Protein AF-A0A9P1EZT2-F1 (afdb_monomer_lite)

Foldseek 3Di:
DDQDADPVQCVVQVPFDWDDPDPPDIDTDGDHDPVSVVVVVVVVVCCCPVPVVVVVVVVVVPDDDPDPDD

pLDDT: mean 87.62, std 12.0, range [40.09, 97.31]

Secondary structure (DSSP, 8-state):
------HHHHHHTTTPPEEE-SSS-EEE-----HHHHHHHHHHHHHHIIIIIHHHHHHHTTSPPPP----

Structure (mmCIF, N/CA/C/O back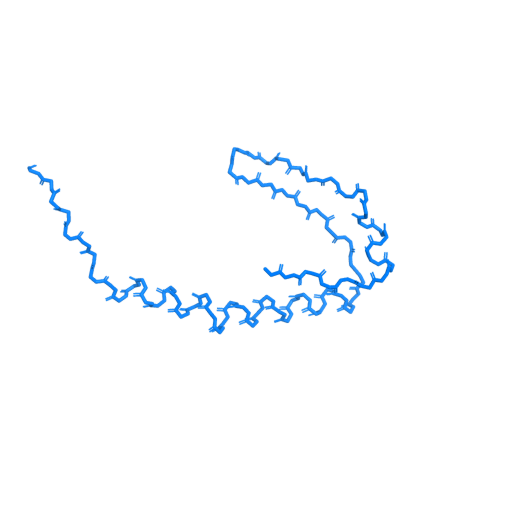bone):
data_AF-A0A9P1EZT2-F1
#
_entry.id   AF-A0A9P1EZT2-F1
#
l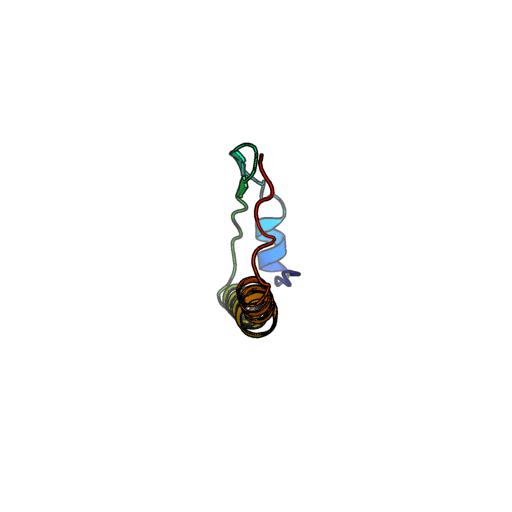oop_
_atom_site.group_PDB
_atom_site.id
_atom_site.type_symbol
_atom_site.label_atom_id
_atom_site.label_alt_id
_atom_site.label_comp_id
_atom_site.label_asym_id
_atom_site.label_entity_id
_atom_site.label_seq_id
_atom_site.pdbx_PDB_ins_code
_atom_site.Cartn_x
_atom_site.Cartn_y
_atom_site.Cartn_z
_atom_site.occupancy
_atom_site.B_iso_or_equiv
_atom_site.auth_seq_id
_atom_site.auth_comp_id
_atom_site.auth_asym_id
_atom_site.auth_atom_id
_atom_site.pdbx_PDB_model_num
ATOM 1 N N . MET A 1 1 ? 0.207 7.608 6.543 1.00 68.19 1 MET A N 1
ATOM 2 C CA . MET A 1 1 ? 0.748 6.239 6.347 1.00 68.19 1 MET A CA 1
ATOM 3 C C . MET A 1 1 ? 1.843 6.346 5.303 1.00 68.19 1 MET A C 1
ATOM 5 O O . MET A 1 1 ? 1.581 6.955 4.280 1.00 68.19 1 MET A O 1
ATOM 9 N N . VAL A 1 2 ? 3.044 5.828 5.559 1.00 80.94 2 VAL A N 1
ATOM 10 C CA . VAL A 1 2 ? 4.174 5.931 4.615 1.00 80.94 2 VAL A CA 1
ATOM 11 C C . VAL A 1 2 ? 4.305 4.626 3.829 1.00 80.94 2 VAL A C 1
ATOM 13 O O . VAL A 1 2 ? 4.322 3.551 4.429 1.00 80.94 2 VAL A O 1
ATOM 16 N N . TRP A 1 3 ? 4.389 4.704 2.498 1.00 83.56 3 TRP A N 1
ATOM 17 C CA . TRP A 1 3 ? 4.528 3.537 1.622 1.00 83.56 3 TRP A CA 1
ATOM 18 C C . TRP A 1 3 ? 5.997 3.236 1.323 1.00 83.56 3 TRP A C 1
ATOM 20 O O . TRP A 1 3 ? 6.627 3.866 0.476 1.00 83.56 3 TRP A O 1
ATOM 30 N N . ASN A 1 4 ? 6.539 2.226 2.001 1.00 85.94 4 ASN A N 1
ATOM 31 C CA . ASN A 1 4 ? 7.890 1.739 1.737 1.00 85.94 4 ASN A CA 1
ATOM 32 C C . ASN A 1 4 ? 7.861 0.693 0.618 1.00 85.94 4 ASN A C 1
ATOM 34 O O . ASN A 1 4 ? 7.587 -0.484 0.855 1.00 85.94 4 ASN A O 1
ATOM 38 N N . LEU A 1 5 ? 8.121 1.147 -0.608 1.00 92.25 5 LEU A N 1
ATOM 39 C CA . LEU A 1 5 ? 8.271 0.298 -1.789 1.00 92.25 5 LEU A CA 1
ATOM 40 C C . LEU A 1 5 ? 9.740 -0.091 -1.997 1.00 92.25 5 LEU A C 1
ATOM 42 O O . LEU A 1 5 ? 10.635 0.726 -1.752 1.00 92.25 5 LEU A O 1
ATOM 46 N N . CYS A 1 6 ? 9.982 -1.301 -2.513 1.00 95.44 6 CYS A N 1
ATOM 47 C CA . CYS A 1 6 ? 11.303 -1.687 -3.011 1.00 95.44 6 CYS A CA 1
ATOM 48 C C . CYS A 1 6 ? 11.725 -0.796 -4.190 1.00 95.44 6 CYS A C 1
ATOM 50 O O . CYS A 1 6 ? 10.885 -0.152 -4.826 1.00 95.44 6 CYS A O 1
ATOM 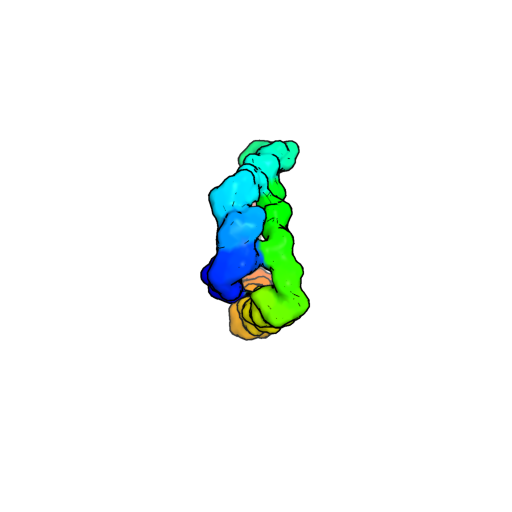52 N N . THR A 1 7 ? 13.021 -0.781 -4.503 1.00 95.94 7 THR A N 1
ATOM 53 C CA . THR A 1 7 ? 13.601 0.072 -5.552 1.00 95.94 7 THR A CA 1
ATOM 54 C C . THR A 1 7 ? 12.899 -0.095 -6.900 1.00 95.94 7 THR A C 1
ATOM 56 O O . THR A 1 7 ? 12.558 0.904 -7.532 1.00 95.94 7 THR A O 1
ATOM 59 N N . ASP A 1 8 ? 12.584 -1.329 -7.304 1.00 95.88 8 ASP A N 1
ATOM 60 C CA . ASP A 1 8 ? 11.912 -1.593 -8.582 1.00 95.88 8 ASP A CA 1
ATOM 61 C C . ASP A 1 8 ? 10.493 -1.034 -8.622 1.00 95.88 8 ASP A C 1
ATOM 63 O O . ASP A 1 8 ? 10.123 -0.329 -9.560 1.00 95.88 8 ASP A O 1
ATOM 67 N N . CYS A 1 9 ? 9.704 -1.290 -7.575 1.00 94.75 9 CYS A N 1
ATOM 68 C CA . CYS A 1 9 ? 8.349 -0.754 -7.478 1.00 94.75 9 CYS A CA 1
ATOM 69 C C . CYS A 1 9 ? 8.376 0.775 -7.404 1.00 94.75 9 CYS A C 1
ATOM 71 O O . CYS A 1 9 ? 7.562 1.434 -8.038 1.00 94.75 9 CYS A O 1
ATOM 73 N N . ARG A 1 10 ? 9.335 1.369 -6.688 1.00 93.31 10 ARG A N 1
ATOM 74 C CA . ARG A 1 10 ? 9.494 2.826 -6.644 1.00 93.31 10 ARG A CA 1
ATOM 75 C C . ARG A 1 10 ? 9.804 3.397 -8.029 1.00 93.31 10 ARG A C 1
ATOM 77 O O . ARG A 1 10 ? 9.193 4.382 -8.425 1.00 93.31 10 ARG A O 1
ATOM 84 N N . ARG A 1 11 ? 10.707 2.760 -8.781 1.00 94.00 11 ARG A N 1
ATOM 85 C CA . ARG A 1 11 ? 11.067 3.174 -10.144 1.00 94.00 11 ARG A CA 1
ATOM 86 C C . ARG A 1 11 ? 9.871 3.107 -11.094 1.00 94.00 11 ARG A C 1
ATOM 88 O O . ARG A 1 11 ? 9.658 4.055 -11.840 1.00 94.00 11 ARG A O 1
ATOM 95 N N . LEU A 1 12 ? 9.076 2.035 -11.029 1.00 93.25 12 LEU A N 1
ATOM 96 C CA . LEU A 1 12 ? 7.894 1.843 -11.882 1.00 93.25 12 LEU A CA 1
ATOM 97 C C . LEU A 1 12 ? 6.804 2.902 -11.683 1.00 93.25 12 LEU A C 1
ATOM 99 O O . LEU A 1 12 ? 6.040 3.153 -12.607 1.00 93.25 12 LEU A O 1
ATOM 103 N N . ASN A 1 13 ? 6.728 3.503 -10.496 1.00 92.44 13 ASN A N 1
ATOM 104 C CA . ASN A 1 13 ? 5.694 4.483 -10.156 1.00 92.44 13 ASN A CA 1
ATOM 105 C C . ASN A 1 13 ? 6.222 5.918 -10.086 1.00 92.44 13 ASN A C 1
ATOM 107 O O . ASN A 1 13 ? 5.485 6.815 -9.698 1.00 92.44 13 ASN A O 1
ATOM 111 N N . ARG A 1 14 ? 7.490 6.158 -10.448 1.00 88.69 14 ARG A N 1
ATOM 112 C CA . ARG A 1 14 ? 8.106 7.489 -10.343 1.00 88.69 14 ARG A CA 1
ATOM 113 C C . ARG A 1 14 ? 7.393 8.543 -11.195 1.00 88.69 14 ARG A C 1
ATOM 115 O O . ARG A 1 14 ? 7.375 9.702 -10.808 1.00 88.69 14 ARG A O 1
ATOM 122 N N . ALA A 1 15 ? 6.845 8.128 -12.333 1.00 85.75 15 ALA A N 1
ATOM 123 C CA . ALA A 1 15 ? 6.080 8.970 -13.250 1.00 85.75 15 ALA A CA 1
ATOM 124 C C . ALA A 1 15 ? 4.562 8.730 -13.139 1.00 85.75 15 ALA A C 1
ATOM 126 O O . ALA A 1 15 ? 3.828 9.055 -14.061 1.00 85.75 15 ALA A O 1
ATOM 127 N N . GLY A 1 16 ? 4.095 8.081 -12.065 1.00 81.56 16 GLY A N 1
ATOM 128 C CA . GLY A 1 16 ? 2.664 7.898 -11.848 1.00 81.56 16 GLY A CA 1
ATOM 129 C C . GLY A 1 16 ? 2.021 9.240 -11.521 1.00 81.56 16 GLY A C 1
ATOM 130 O O . GLY A 1 16 ? 2.367 9.843 -10.507 1.00 81.56 16 GLY A O 1
ATOM 131 N N . GLU A 1 17 ? 1.117 9.695 -12.379 1.00 83.38 17 GLU A N 1
ATOM 132 C CA . GLU A 1 17 ? 0.329 10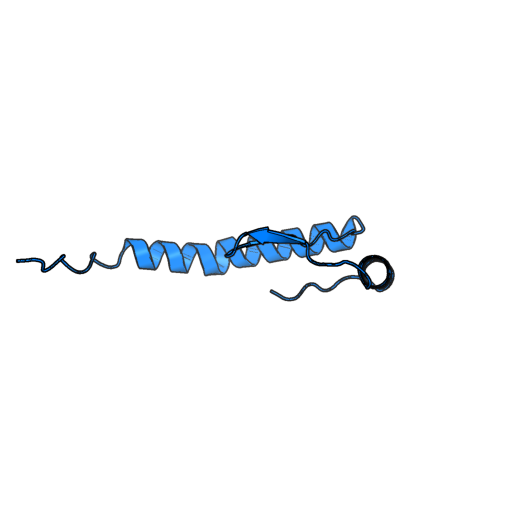.906 -12.161 1.00 83.38 17 GLU A CA 1
ATOM 133 C C . GLU A 1 17 ? -0.916 10.583 -11.327 1.00 83.38 17 GLU A C 1
ATOM 135 O O . GLU A 1 17 ? -1.432 9.461 -11.361 1.00 83.38 17 GLU A O 1
ATOM 140 N N . ALA A 1 18 ? -1.356 11.559 -10.531 1.00 90.19 18 ALA A N 1
ATOM 141 C CA . ALA A 1 18 ? -2.628 11.483 -9.832 1.00 90.19 18 ALA A CA 1
ATOM 142 C C . ALA A 1 18 ? -3.729 11.987 -10.769 1.00 90.19 18 ALA A C 1
ATOM 144 O O . ALA A 1 18 ? -3.615 13.073 -11.335 1.00 90.19 18 ALA A O 1
ATOM 145 N N . GLU A 1 19 ? -4.786 11.200 -10.922 1.00 93.12 19 GLU A N 1
ATOM 146 C CA . GLU A 1 19 ? -5.974 11.589 -11.674 1.00 93.12 19 GLU A CA 1
ATOM 147 C C . GLU A 1 19 ? -6.959 12.247 -10.701 1.00 93.12 19 GLU A C 1
ATOM 149 O O . GLU A 1 19 ? -7.317 11.659 -9.678 1.00 93.12 19 GLU A O 1
ATOM 154 N N . VAL A 1 20 ? -7.378 13.480 -10.990 1.00 93.00 20 VAL A N 1
ATOM 155 C CA . VAL A 1 20 ? -8.425 14.157 -10.212 1.00 93.00 20 VAL A CA 1
ATOM 156 C C . VAL A 1 20 ? -9.763 13.537 -10.600 1.00 93.00 20 VAL A C 1
ATOM 158 O O . VAL A 1 20 ? -10.109 13.527 -11.781 1.00 93.00 20 VAL A O 1
ATOM 161 N N . LEU A 1 21 ? -10.487 12.989 -9.624 1.00 92.50 21 LEU A N 1
ATOM 162 C CA . LEU A 1 21 ? -11.808 12.405 -9.859 1.00 92.50 21 LEU A CA 1
ATOM 163 C C . LEU A 1 21 ? -12.900 13.475 -9.742 1.00 92.50 21 LEU A C 1
ATOM 165 O O . LEU A 1 21 ? -13.784 13.537 -10.593 1.00 92.50 21 LEU A O 1
ATOM 169 N N . ASP A 1 22 ? -12.807 14.327 -8.721 1.00 93.50 22 ASP A N 1
ATOM 170 C CA . ASP A 1 22 ? -13.682 15.475 -8.465 1.00 93.50 22 ASP A CA 1
ATOM 171 C C . ASP A 1 22 ? -12.983 16.479 -7.520 1.00 93.50 22 ASP A C 1
ATOM 173 O O . ASP A 1 22 ? -11.774 16.386 -7.289 1.00 93.50 22 ASP A O 1
ATOM 177 N N . ASP A 1 23 ? -13.729 17.449 -6.983 1.00 91.88 23 ASP A N 1
ATOM 178 C CA . ASP A 1 23 ? -13.201 18.497 -6.097 1.00 91.88 23 ASP A CA 1
ATOM 179 C C . ASP A 1 23 ? -12.682 17.966 -4.743 1.00 91.88 23 ASP A C 1
ATOM 181 O O . ASP A 1 23 ? -11.936 18.663 -4.051 1.00 91.88 23 ASP A O 1
ATOM 185 N N . GLU A 1 24 ? -13.057 16.746 -4.347 1.00 94.38 24 GLU A N 1
ATOM 186 C CA . GLU A 1 24 ? -12.714 16.149 -3.052 1.00 94.38 24 GLU A CA 1
ATOM 187 C C . GLU A 1 24 ? -11.732 14.967 -3.188 1.00 94.38 24 GLU A C 1
ATOM 189 O O . GLU A 1 24 ? -10.913 14.727 -2.291 1.00 94.38 24 GLU A O 1
ATOM 194 N N . TYR A 1 25 ? -11.758 14.242 -4.310 1.00 93.12 25 TYR A N 1
ATOM 195 C CA . TYR A 1 25 ? -11.059 12.970 -4.474 1.00 93.12 25 TYR A CA 1
ATOM 196 C C . TYR A 1 25 ? -10.055 12.953 -5.635 1.00 93.12 25 TYR A C 1
ATOM 198 O O . TYR A 1 25 ? -10.278 13.450 -6.737 1.00 93.12 25 TYR A O 1
ATOM 206 N N . GLN A 1 26 ? -8.940 12.260 -5.393 1.00 94.44 26 GLN A N 1
ATOM 207 C CA . GLN A 1 26 ? -7.911 11.951 -6.386 1.00 94.44 26 GLN A CA 1
ATOM 208 C C . GLN A 1 26 ? -7.564 10.459 -6.351 1.00 94.44 26 GLN A C 1
ATOM 210 O O . GLN A 1 26 ? -7.514 9.841 -5.281 1.00 94.44 26 GLN A O 1
ATOM 215 N N . GLU A 1 27 ? -7.280 9.883 -7.515 1.00 93.62 27 GLU A N 1
ATOM 216 C CA . GLU A 1 27 ? -6.839 8.502 -7.679 1.00 93.62 27 GLU A CA 1
ATOM 217 C C . GLU A 1 27 ? -5.349 8.442 -8.034 1.00 93.62 27 GLU A C 1
ATOM 219 O O . GLU A 1 27 ? -4.861 9.157 -8.904 1.00 93.62 27 GLU A O 1
ATOM 224 N N . LEU A 1 28 ? -4.614 7.534 -7.383 1.00 91.25 28 LEU A N 1
ATOM 225 C CA . LEU A 1 28 ? -3.225 7.227 -7.720 1.00 91.25 28 LEU A CA 1
ATOM 226 C C . LEU A 1 28 ? -3.055 5.721 -7.933 1.00 91.25 28 LEU A C 1
ATOM 228 O O . LEU A 1 28 ? -3.180 4.919 -7.001 1.00 91.25 28 LEU A O 1
ATOM 232 N N . ARG A 1 29 ? -2.713 5.324 -9.162 1.00 90.56 29 ARG A N 1
ATOM 233 C CA . ARG A 1 29 ? -2.522 3.916 -9.534 1.00 90.56 29 ARG A CA 1
ATOM 234 C C . ARG A 1 29 ? -1.084 3.474 -9.304 1.00 90.56 29 ARG A C 1
ATOM 236 O O . ARG A 1 29 ? -0.188 3.825 -10.064 1.00 90.56 29 ARG A O 1
ATOM 243 N N . ILE A 1 30 ? -0.867 2.638 -8.286 1.00 91.25 30 ILE A N 1
ATOM 244 C CA . ILE A 1 30 ? 0.469 2.123 -7.955 1.00 91.25 30 ILE A CA 1
ATOM 245 C C . ILE A 1 30 ? 0.640 0.656 -8.352 1.00 91.25 30 ILE A C 1
ATOM 247 O O . ILE A 1 30 ? -0.035 -0.242 -7.845 1.00 91.25 30 ILE A O 1
ATOM 25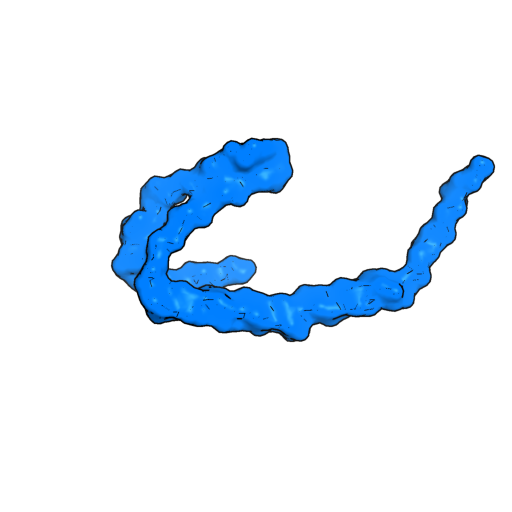1 N N . LYS A 1 31 ? 1.635 0.391 -9.201 1.00 92.44 31 LYS A N 1
ATOM 252 C CA . LYS A 1 31 ? 2.093 -0.952 -9.576 1.00 92.44 31 LYS A CA 1
ATOM 253 C C . LYS A 1 31 ? 3.028 -1.514 -8.508 1.00 92.44 31 LYS A C 1
ATOM 255 O O . LYS A 1 31 ? 4.066 -0.929 -8.211 1.00 92.44 31 LYS A O 1
ATOM 260 N N . MET A 1 32 ? 2.697 -2.671 -7.940 1.00 94.56 32 MET A N 1
ATOM 261 C CA . MET A 1 32 ? 3.473 -3.275 -6.851 1.00 94.56 32 MET A CA 1
ATOM 262 C C . MET A 1 32 ? 3.757 -4.752 -7.095 1.00 94.56 32 MET A C 1
ATOM 264 O O . MET A 1 32 ? 2.890 -5.498 -7.551 1.00 94.56 32 MET A O 1
ATOM 268 N N . CYS A 1 33 ? 4.943 -5.201 -6.684 1.00 96.44 33 CYS A N 1
ATOM 269 C CA . CYS A 1 33 ? 5.232 -6.621 -6.551 1.00 96.44 33 CYS A CA 1
ATOM 270 C C . CYS A 1 33 ? 4.419 -7.235 -5.398 1.00 96.44 33 CYS A C 1
ATOM 272 O O . CYS A 1 33 ? 3.897 -6.538 -4.518 1.00 96.44 33 CYS A O 1
ATOM 274 N N . ARG A 1 34 ? 4.355 -8.570 -5.360 1.00 97.31 34 ARG A N 1
ATOM 275 C CA . ARG A 1 34 ? 3.597 -9.318 -4.343 1.00 97.31 34 ARG A CA 1
ATOM 276 C C . ARG A 1 34 ? 4.014 -8.968 -2.908 1.00 97.31 34 ARG A C 1
ATOM 278 O O . ARG A 1 34 ? 3.152 -8.889 -2.035 1.00 97.31 34 ARG A O 1
ATOM 285 N N . ILE A 1 35 ? 5.306 -8.722 -2.679 1.00 96.00 35 ILE A N 1
ATOM 286 C CA . ILE A 1 35 ? 5.868 -8.409 -1.357 1.00 96.00 35 ILE A CA 1
ATOM 287 C C . ILE A 1 35 ? 5.428 -7.014 -0.893 1.00 96.00 35 ILE A C 1
ATOM 289 O O . ILE A 1 35 ? 4.813 -6.894 0.166 1.00 96.00 35 ILE A O 1
ATOM 293 N N . CYS A 1 36 ? 5.661 -5.973 -1.704 1.00 95.69 36 CYS A N 1
ATOM 294 C CA . CYS A 1 36 ? 5.277 -4.596 -1.362 1.00 95.69 36 CYS A CA 1
ATOM 295 C C . CYS A 1 36 ? 3.764 -4.474 -1.134 1.00 95.69 36 CYS A C 1
ATOM 297 O O . CYS A 1 36 ? 3.328 -3.864 -0.157 1.00 95.69 36 CYS A O 1
ATOM 299 N N . ARG A 1 37 ? 2.965 -5.136 -1.984 1.00 94.94 37 ARG A N 1
ATOM 300 C CA . ARG A 1 37 ? 1.506 -5.199 -1.835 1.00 94.94 37 ARG A CA 1
ATOM 301 C C . ARG A 1 37 ? 1.094 -5.833 -0.505 1.00 94.94 37 ARG A C 1
ATOM 303 O O . ARG A 1 37 ? 0.239 -5.297 0.194 1.00 94.94 37 ARG A O 1
ATOM 310 N N . SER A 1 38 ? 1.706 -6.961 -0.139 1.00 95.50 38 SER A N 1
ATOM 311 C CA . SER A 1 38 ? 1.430 -7.641 1.132 1.00 95.50 38 SER A CA 1
ATOM 312 C C . SER A 1 38 ? 1.767 -6.755 2.335 1.00 95.50 38 SER A C 1
ATOM 314 O O . SER A 1 38 ? 0.979 -6.662 3.275 1.00 95.50 38 SER A O 1
ATOM 316 N N . HIS A 1 39 ? 2.905 -6.062 2.286 1.00 94.62 39 HIS A N 1
ATOM 317 C CA . HIS A 1 39 ? 3.346 -5.171 3.355 1.00 94.62 39 HIS A CA 1
ATOM 318 C C . HIS A 1 39 ? 2.392 -3.982 3.553 1.00 94.62 39 HIS A C 1
ATOM 320 O O . HIS A 1 39 ? 1.962 -3.716 4.676 1.00 94.62 39 HIS A O 1
ATOM 326 N N . ILE A 1 40 ? 1.976 -3.321 2.467 1.00 93.69 40 ILE A N 1
ATOM 327 C CA . ILE A 1 40 ? 0.996 -2.226 2.533 1.00 93.69 40 ILE A CA 1
ATOM 328 C C . ILE A 1 40 ? -0.343 -2.718 3.085 1.00 93.69 40 ILE A C 1
ATOM 330 O O . ILE A 1 40 ? -0.913 -2.077 3.967 1.00 93.69 40 ILE A O 1
ATOM 334 N N . ASN A 1 41 ? -0.829 -3.877 2.636 1.00 93.56 41 ASN A N 1
ATOM 335 C CA . ASN A 1 41 ? -2.072 -4.447 3.157 1.00 93.56 41 ASN A CA 1
ATOM 336 C C . ASN A 1 41 ? -1.987 -4.732 4.662 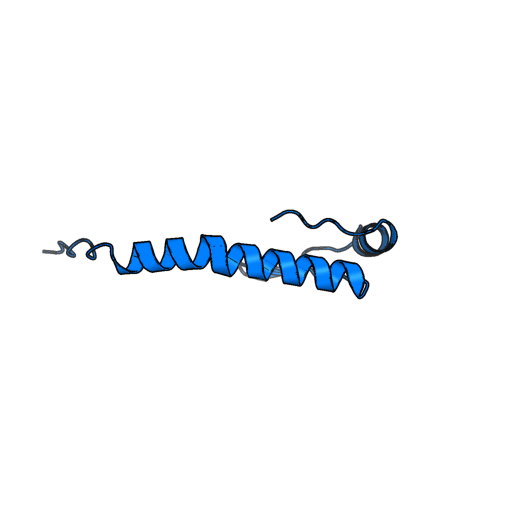1.00 93.56 41 ASN A C 1
ATOM 338 O O . ASN A 1 41 ? -2.932 -4.447 5.400 1.00 93.56 41 ASN A O 1
ATOM 342 N N . HIS A 1 42 ? -0.852 -5.244 5.139 1.00 93.94 42 HIS A N 1
ATOM 343 C CA . HIS A 1 42 ? -0.626 -5.471 6.563 1.00 93.94 42 HIS A CA 1
ATOM 344 C C . HIS A 1 42 ? -0.645 -4.161 7.365 1.00 93.94 42 HIS A C 1
ATOM 346 O O . HIS A 1 42 ? -1.375 -4.050 8.351 1.00 93.94 42 HIS A O 1
ATOM 352 N N . GLN A 1 43 ? 0.078 -3.137 6.904 1.00 92.94 43 GLN A N 1
ATOM 353 C CA . GLN A 1 43 ? 0.088 -1.825 7.547 1.00 92.94 43 GLN A CA 1
ATOM 354 C C . GLN A 1 43 ? -1.305 -1.165 7.555 1.00 92.94 43 GLN A C 1
ATOM 356 O O . GLN A 1 43 ? -1.686 -0.579 8.569 1.00 92.94 43 GLN A O 1
ATOM 361 N N . ARG A 1 44 ? -2.094 -1.287 6.472 1.00 92.56 44 ARG A N 1
ATOM 362 C CA . ARG A 1 44 ? -3.478 -0.768 6.410 1.00 92.56 44 ARG A CA 1
ATOM 363 C C . ARG A 1 44 ? -4.360 -1.421 7.465 1.00 92.56 44 ARG A C 1
ATOM 365 O O . ARG A 1 44 ? -5.067 -0.720 8.182 1.00 92.56 44 ARG A O 1
ATOM 372 N N . ARG A 1 45 ? -4.282 -2.750 7.595 1.00 93.94 45 ARG A N 1
ATOM 373 C CA . ARG A 1 45 ? -5.026 -3.491 8.624 1.00 93.94 45 ARG A CA 1
ATOM 374 C C . ARG A 1 45 ? -4.624 -3.044 10.025 1.00 93.94 45 ARG A C 1
ATOM 376 O O . ARG A 1 45 ? -5.500 -2.792 10.842 1.00 93.94 45 ARG A O 1
ATOM 383 N N . ILE A 1 46 ? -3.325 -2.898 10.296 1.00 93.75 46 ILE A N 1
ATOM 384 C CA . ILE A 1 46 ? -2.852 -2.405 11.596 1.00 93.75 46 ILE A CA 1
ATOM 385 C C . ILE A 1 46 ? -3.406 -1.010 11.883 1.00 93.75 46 ILE A C 1
ATOM 387 O O . ILE A 1 46 ? -3.973 -0.814 12.955 1.00 93.75 46 ILE A O 1
ATOM 391 N N . LYS A 1 47 ? -3.271 -0.063 10.943 1.00 92.75 47 LYS A N 1
ATOM 392 C CA . LYS A 1 47 ? -3.788 1.303 11.108 1.00 92.75 47 LYS A CA 1
ATOM 393 C C . LYS A 1 47 ? -5.278 1.279 11.451 1.00 92.75 47 LYS A C 1
ATOM 395 O O . LYS A 1 47 ? -5.686 1.862 12.452 1.00 92.75 47 LYS A O 1
ATOM 400 N N . TYR A 1 48 ? -6.057 0.547 10.658 1.00 93.56 48 TYR A N 1
ATOM 401 C CA . TYR A 1 48 ? -7.498 0.470 10.831 1.00 93.56 48 TYR A CA 1
ATOM 402 C C . TYR A 1 48 ? -7.882 -0.098 12.202 1.00 93.56 48 TYR A C 1
ATOM 404 O O . TYR A 1 48 ? -8.539 0.570 12.996 1.00 93.56 48 TYR A O 1
ATOM 412 N N . PHE A 1 49 ? -7.425 -1.311 12.523 1.00 93.69 49 PHE A N 1
ATOM 413 C CA . PHE A 1 49 ? -7.876 -2.009 13.727 1.00 93.69 49 PHE A CA 1
ATOM 414 C C . PHE A 1 49 ? -7.304 -1.433 15.021 1.00 93.69 49 PHE A C 1
ATOM 416 O O . PHE A 1 49 ? -7.970 -1.499 16.052 1.00 93.69 49 PHE A O 1
ATOM 423 N N . LYS A 1 50 ? -6.081 -0.889 14.995 1.00 92.12 50 LYS A N 1
ATOM 424 C CA . LYS A 1 50 ? -5.436 -0.372 16.209 1.00 92.12 50 LYS A CA 1
ATOM 425 C C . LYS A 1 50 ? -5.720 1.099 16.483 1.00 92.12 50 LYS A C 1
ATOM 427 O O . LYS A 1 50 ? -5.580 1.504 17.629 1.00 92.12 50 LYS A O 1
ATOM 432 N N . PHE A 1 51 ? -6.091 1.886 15.475 1.00 91.88 51 PHE A N 1
ATOM 433 C CA . PHE A 1 51 ? -6.258 3.330 15.636 1.00 91.88 51 PHE A CA 1
ATOM 434 C C . PHE A 1 51 ? -7.631 3.786 15.156 1.00 91.88 51 PHE A C 1
ATOM 436 O O . PHE A 1 51 ? -8.425 4.255 15.968 1.00 91.88 51 PHE A O 1
ATOM 443 N N . ASP A 1 52 ? -7.942 3.591 13.873 1.00 92.44 52 ASP A N 1
ATOM 444 C CA . ASP A 1 52 ? -9.142 4.184 13.264 1.00 92.44 52 ASP A CA 1
ATOM 445 C C . ASP A 1 52 ? -10.432 3.676 13.934 1.00 92.44 52 ASP A C 1
ATOM 447 O O . ASP A 1 52 ? -11.296 4.467 14.304 1.00 92.44 52 ASP A O 1
ATOM 451 N N . VAL A 1 53 ? -10.527 2.368 14.200 1.00 94.25 53 VAL A N 1
ATOM 452 C CA . VAL A 1 53 ? -11.683 1.768 14.890 1.00 94.25 53 VAL A CA 1
ATOM 453 C C . VAL A 1 53 ? -11.876 2.332 16.299 1.00 94.25 53 VAL A C 1
ATOM 455 O O . VAL A 1 53 ? -13.009 2.470 16.758 1.00 94.25 53 VAL A O 1
ATOM 458 N N . LEU A 1 54 ? -10.795 2.643 17.017 1.00 91.88 54 LEU A N 1
ATOM 459 C CA . LEU A 1 54 ? -10.896 3.185 18.374 1.00 91.88 54 LEU A CA 1
ATOM 460 C C . LEU A 1 54 ? -11.380 4.634 18.366 1.00 91.88 54 LEU A C 1
ATOM 462 O O . LEU A 1 54 ? -12.178 5.009 19.224 1.00 91.88 54 LEU A O 1
ATOM 466 N N . VAL A 1 55 ? -10.921 5.427 17.395 1.00 91.25 55 VAL A N 1
ATOM 467 C CA . VAL A 1 55 ? -11.394 6.801 17.188 1.00 91.25 55 VAL A CA 1
ATOM 468 C C . VAL A 1 55 ? -12.880 6.796 16.854 1.00 91.25 55 VAL A C 1
ATOM 470 O O . VAL A 1 55 ? -13.645 7.527 17.476 1.00 91.25 55 VAL A O 1
ATOM 473 N N . GLU A 1 56 ? -13.309 5.919 15.951 1.00 91.62 56 GLU A N 1
ATOM 474 C CA . GLU A 1 56 ? -14.713 5.847 15.554 1.00 91.62 56 GLU A CA 1
ATOM 475 C C . GLU A 1 56 ? -15.616 5.400 16.710 1.00 91.62 56 GLU A C 1
ATOM 477 O O . GLU A 1 56 ? -16.643 6.012 16.989 1.00 91.62 56 GLU A O 1
ATOM 482 N N . LYS A 1 57 ? -15.181 4.404 17.491 1.00 91.06 57 LYS A N 1
ATOM 483 C CA . LYS A 1 57 ? -15.889 4.004 18.717 1.00 91.06 57 LYS A CA 1
ATOM 484 C C . LYS A 1 57 ? -15.996 5.131 19.742 1.00 91.06 57 LYS A C 1
ATOM 486 O O . LYS A 1 57 ? -16.954 5.135 20.509 1.00 91.06 57 LYS A O 1
ATOM 491 N N . ARG A 1 58 ? -15.016 6.038 19.808 1.00 91.00 58 ARG A N 1
ATOM 492 C CA . ARG A 1 58 ? -15.074 7.210 20.691 1.00 91.00 58 ARG A CA 1
ATOM 493 C C . ARG A 1 58 ? -16.113 8.209 20.195 1.00 91.00 58 ARG A C 1
ATOM 495 O O . ARG A 1 58 ? -16.947 8.605 20.995 1.00 91.00 58 ARG A O 1
ATOM 502 N N . ARG A 1 59 ? -16.115 8.525 18.897 1.00 91.12 59 ARG A N 1
ATOM 503 C CA . ARG A 1 59 ? -17.113 9.416 18.282 1.00 91.12 59 ARG A CA 1
ATOM 504 C C . ARG A 1 59 ? -18.541 8.946 18.540 1.00 91.12 59 ARG A C 1
ATOM 506 O O . ARG A 1 59 ? -19.382 9.739 18.923 1.00 91.12 59 ARG A O 1
ATOM 513 N N . LEU A 1 60 ? -18.796 7.641 18.428 1.00 90.38 60 LEU A N 1
ATOM 514 C CA . LEU A 1 60 ? -20.119 7.063 18.705 1.00 90.38 60 LEU A CA 1
ATOM 515 C C . LEU A 1 60 ? -20.532 7.110 20.187 1.00 90.38 60 LEU A C 1
ATOM 517 O O . LEU A 1 60 ? -21.702 6.914 20.498 1.00 90.38 60 LEU A O 1
ATOM 521 N N . ARG A 1 61 ? -19.580 7.291 21.111 1.00 84.62 61 ARG A N 1
ATOM 522 C CA . ARG A 1 61 ? -19.845 7.406 22.555 1.00 84.62 61 ARG A CA 1
ATOM 523 C C . ARG A 1 61 ? -19.998 8.849 23.014 1.00 84.62 61 ARG A C 1
ATOM 525 O O . ARG A 1 61 ? -20.463 9.062 24.131 1.00 84.62 61 ARG A O 1
ATOM 532 N N . GLU A 1 62 ? -19.567 9.813 22.208 1.00 77.81 62 GLU A N 1
ATOM 533 C CA . GLU A 1 62 ? -19.797 11.219 22.502 1.00 77.81 62 GLU A CA 1
ATOM 534 C C . GLU A 1 62 ? -21.302 11.481 22.356 1.00 77.81 62 GLU A C 1
ATOM 536 O O . GLU A 1 62 ? -21.876 11.156 21.313 1.00 77.81 62 GLU A O 1
ATOM 541 N N . PRO A 1 63 ? -21.981 11.997 23.399 1.00 66.94 63 PRO A N 1
ATOM 542 C CA . PRO A 1 63 ? -23.362 12.417 23.247 1.00 66.94 63 PRO A CA 1
ATOM 543 C C . PRO A 1 63 ? -23.387 13.478 22.149 1.00 66.94 63 PRO A C 1
ATOM 545 O O . PRO A 1 63 ? -22.625 14.445 22.202 1.00 66.94 63 PRO A O 1
ATOM 548 N N . THR A 1 64 ? -24.226 13.272 21.132 1.00 66.19 64 THR A N 1
ATOM 549 C CA . THR A 1 64 ? -24.443 14.263 20.076 1.00 66.19 64 THR A CA 1
ATOM 550 C C . THR A 1 64 ? -24.694 15.617 20.736 1.00 66.19 64 THR A C 1
ATOM 552 O O . THR A 1 64 ? -25.563 15.669 21.616 1.00 66.19 64 THR A O 1
ATOM 555 N N . PRO A 1 65 ? -23.969 16.694 20.371 1.00 60.47 65 PRO A N 1
ATOM 556 C CA . PRO A 1 65 ? -24.314 18.015 20.862 1.00 60.47 65 PRO A CA 1
ATOM 557 C C . PRO A 1 65 ? -25.767 18.251 20.467 1.00 60.47 65 PRO A C 1
ATOM 559 O O . PRO A 1 65 ? -26.117 18.163 19.289 1.00 60.47 65 PRO A O 1
ATOM 562 N N . SER A 1 66 ? -26.619 18.430 21.478 1.00 61.97 66 SER A N 1
ATOM 563 C CA . SER A 1 66 ? -28.022 18.769 21.299 1.00 61.97 66 SER A CA 1
ATOM 564 C C . SER A 1 66 ? -28.093 19.899 20.284 1.00 61.97 66 SER A C 1
ATOM 566 O O . SER A 1 66 ? -27.516 20.962 20.514 1.00 61.97 66 SER A O 1
ATOM 568 N N . SER A 1 67 ? -28.757 19.660 19.160 1.00 57.25 67 SER A N 1
ATOM 569 C CA . SER A 1 67 ? -29.125 20.713 18.230 1.00 57.25 67 SER A CA 1
ATOM 570 C C . SER A 1 67 ? -29.962 21.743 18.992 1.00 57.25 67 SER A C 1
ATOM 572 O O . SER A 1 67 ? -31.152 21.542 19.210 1.00 57.25 67 SER A O 1
ATOM 574 N N . THR A 1 68 ? -29.335 22.828 19.437 1.00 57.72 68 THR A N 1
ATOM 575 C CA . THR A 1 68 ? -30.002 24.116 19.604 1.00 57.72 68 THR A CA 1
ATOM 576 C C . THR A 1 68 ? -30.282 24.637 18.206 1.00 57.72 68 THR A C 1
ATOM 578 O O . THR A 1 68 ? -29.356 25.078 17.531 1.00 57.72 68 THR A O 1
ATOM 581 N N . VAL A 1 69 ? -31.538 24.556 17.777 1.00 51.62 69 VAL A N 1
ATOM 582 C CA . VAL A 1 69 ? -32.109 25.487 16.805 1.00 51.62 69 VAL A CA 1
ATOM 583 C C . VAL A 1 69 ? -33.524 25.799 17.286 1.00 51.62 69 VAL A C 1
ATOM 585 O O . VAL A 1 69 ? -34.253 24.893 17.689 1.00 51.62 69 VAL A O 1
ATOM 588 N N . GLU A 1 70 ? -33.780 27.101 17.337 1.00 40.09 70 GLU A N 1
ATOM 589 C CA . GLU A 1 70 ? -34.955 27.841 17.810 1.00 40.09 70 GLU A CA 1
ATOM 590 C C . GLU A 1 70 ? -36.290 27.416 17.182 1.00 40.09 70 GLU A C 1
ATOM 592 O O . GLU A 1 70 ? -36.294 26.949 16.019 1.00 40.09 70 GLU A O 1
#

Radius of gyration: 18.56 Å; chains: 1; bounding box: 49×37×36 Å

Sequence (70 aa):
MVWNLCTDCRRLNRAGEAEVLDDEYQELRIKMCRICRSHINHQRRIKYFKFDVLVEKRRLREPTPSSTVE